Protein AF-A0A7S3CGE5-F1 (afdb_monomer_lite)

pLDDT: mean 89.2, std 16.38, range [41.41, 98.44]

InterPro domains:
  IPR011009 Protein kinase-like domain superfamily [SSF56112] (1-98)
  IPR050235 Casein kinase 1/Serine/threonine-protein kinase-like [PTHR11909] (1-114)

Structure (mmCIF, N/CA/C/O backbone):
data_AF-A0A7S3CGE5-F1
#
_entry.id   AF-A0A7S3CGE5-F1
#
loop_
_atom_site.group_PDB
_atom_site.id
_atom_site.type_symbol
_atom_site.label_atom_id
_atom_site.label_alt_id
_atom_site.label_comp_id
_atom_site.label_asym_id
_atom_site.label_entity_id
_atom_site.label_seq_id
_atom_site.pdbx_PDB_ins_code
_atom_site.Cartn_x
_atom_site.Cartn_y
_atom_site.Cartn_z
_atom_site.occupancy
_atom_site.B_iso_or_equiv
_atom_site.auth_seq_id
_atom_site.auth_comp_id
_atom_site.auth_asym_id
_atom_site.auth_atom_id
_atom_site.pdbx_PDB_model_num
ATOM 1 N N . ARG A 1 1 ? -6.254 -2.940 -13.586 1.00 94.06 1 ARG A N 1
ATOM 2 C CA . ARG A 1 1 ? -5.449 -3.774 -12.656 1.00 94.06 1 ARG A CA 1
ATOM 3 C C . ARG A 1 1 ? -4.248 -3.021 -12.087 1.00 94.06 1 ARG A C 1
ATOM 5 O O . ARG A 1 1 ? -4.001 -3.126 -10.893 1.00 94.06 1 ARG A O 1
ATOM 12 N N . ASP A 1 2 ? -3.539 -2.240 -12.908 1.00 95.75 2 ASP A N 1
ATOM 13 C CA . ASP A 1 2 ? -2.242 -1.662 -12.534 1.00 95.75 2 ASP A CA 1
ATOM 14 C C . ASP A 1 2 ? -2.366 -0.603 -11.425 1.00 95.75 2 ASP A C 1
ATOM 16 O O . ASP A 1 2 ? -1.495 -0.514 -10.559 1.00 95.75 2 ASP A O 1
ATOM 20 N N . ASP A 1 3 ? -3.487 0.128 -11.378 1.00 97.06 3 ASP A N 1
ATOM 21 C CA . ASP A 1 3 ? -3.799 1.050 -10.275 1.00 97.06 3 ASP A CA 1
ATOM 22 C C . ASP A 1 3 ? -3.991 0.321 -8.939 1.00 97.06 3 ASP A C 1
ATOM 24 O O . ASP A 1 3 ? -3.531 0.795 -7.902 1.00 97.06 3 ASP A O 1
ATOM 28 N N . LEU A 1 4 ? -4.628 -0.856 -8.952 1.00 98.06 4 LEU A N 1
ATOM 29 C CA . LEU A 1 4 ? -4.828 -1.670 -7.749 1.00 98.06 4 LEU A CA 1
ATOM 30 C C . LEU A 1 4 ? -3.505 -2.278 -7.280 1.00 98.06 4 LEU A C 1
ATOM 32 O O . LEU A 1 4 ? -3.182 -2.202 -6.099 1.00 98.06 4 LEU A O 1
ATOM 36 N N . GLU A 1 5 ? -2.685 -2.795 -8.197 1.00 97.62 5 GLU A N 1
ATOM 37 C CA . GLU A 1 5 ? -1.338 -3.261 -7.847 1.00 97.62 5 GLU A CA 1
ATOM 38 C C . GLU A 1 5 ? -0.492 -2.118 -7.255 1.00 97.62 5 GLU A C 1
ATOM 40 O O . GLU A 1 5 ? 0.170 -2.285 -6.228 1.00 97.62 5 GLU A O 1
ATOM 45 N N . SER A 1 6 ? -0.572 -0.926 -7.856 1.00 97.50 6 SER A N 1
ATOM 46 C CA . SER A 1 6 ? 0.115 0.272 -7.367 1.00 97.50 6 SER A CA 1
ATOM 47 C C . SER A 1 6 ? -0.374 0.701 -5.983 1.00 97.50 6 SER A C 1
ATOM 49 O O . SER A 1 6 ? 0.453 1.039 -5.134 1.00 97.50 6 SER A O 1
ATOM 51 N N . LEU A 1 7 ? -1.681 0.625 -5.717 1.00 98.31 7 LEU A N 1
ATOM 52 C CA . LEU A 1 7 ? -2.248 0.855 -4.387 1.00 98.31 7 LEU A CA 1
ATOM 53 C C . LEU A 1 7 ? -1.697 -0.147 -3.364 1.00 98.31 7 LEU A C 1
ATOM 55 O O . LEU A 1 7 ? -1.298 0.261 -2.275 1.00 98.31 7 LEU A O 1
ATOM 59 N N . GLY A 1 8 ? -1.584 -1.428 -3.725 1.00 97.94 8 GLY A N 1
ATOM 60 C CA . GLY A 1 8 ? -0.951 -2.444 -2.879 1.00 97.94 8 GLY A CA 1
ATOM 61 C C . GLY A 1 8 ? 0.483 -2.072 -2.481 1.00 97.94 8 GLY A C 1
ATOM 62 O O . GLY A 1 8 ? 0.849 -2.186 -1.309 1.00 97.94 8 GLY A O 1
ATOM 63 N N . TYR A 1 9 ? 1.277 -1.540 -3.418 1.00 97.88 9 TYR A N 1
ATOM 64 C CA . TYR A 1 9 ? 2.622 -1.037 -3.111 1.00 97.88 9 TYR A CA 1
ATOM 65 C C . TYR A 1 9 ? 2.616 0.186 -2.184 1.00 97.88 9 TYR A C 1
ATOM 67 O O . TYR A 1 9 ? 3.498 0.289 -1.333 1.00 97.88 9 TYR A O 1
ATOM 75 N N . VAL A 1 10 ? 1.646 1.098 -2.315 1.00 98.12 10 VAL A N 1
ATOM 76 C CA . VAL A 1 10 ? 1.505 2.267 -1.424 1.00 98.12 10 VAL A CA 1
ATOM 77 C C . VAL A 1 10 ? 1.144 1.839 -0.002 1.00 98.12 10 VAL A C 1
ATOM 79 O O . VAL A 1 10 ? 1.760 2.304 0.955 1.00 98.12 10 VAL A O 1
ATOM 82 N N . LEU A 1 11 ? 0.189 0.920 0.149 1.00 97.62 11 LEU A N 1
ATOM 83 C CA . LEU A 1 11 ? -0.204 0.411 1.463 1.00 97.62 11 LEU A CA 1
ATOM 84 C C . LEU A 1 11 ? 0.964 -0.309 2.150 1.00 97.62 11 LEU A C 1
ATOM 86 O O . LEU A 1 11 ? 1.242 -0.068 3.323 1.00 97.62 11 LEU A O 1
ATOM 90 N N . LEU A 1 12 ? 1.702 -1.134 1.403 1.00 96.94 12 LEU A N 1
ATOM 91 C CA . LEU A 1 12 ? 2.881 -1.805 1.942 1.00 96.94 12 LEU A CA 1
ATOM 92 C C . LEU A 1 12 ? 4.008 -0.820 2.278 1.00 96.94 12 LEU A C 1
ATOM 94 O O . LEU A 1 12 ? 4.719 -1.010 3.262 1.00 96.94 12 LEU A O 1
ATOM 98 N N . TYR A 1 13 ? 4.163 0.246 1.491 1.00 97.44 13 TYR A N 1
ATOM 99 C CA . TYR A 1 13 ? 5.087 1.329 1.809 1.00 97.44 13 TYR A CA 1
ATOM 100 C C . TYR A 1 13 ? 4.754 1.979 3.156 1.00 97.44 13 TYR A C 1
ATOM 102 O O . TYR A 1 13 ? 5.673 2.196 3.939 1.00 97.44 13 TYR A O 1
ATOM 110 N N . PHE A 1 14 ? 3.478 2.232 3.469 1.00 96.56 14 PHE A N 1
ATOM 111 C CA . PHE A 1 14 ? 3.101 2.769 4.782 1.00 96.56 14 PHE A CA 1
ATOM 112 C C . PHE A 1 14 ? 3.433 1.814 5.931 1.00 96.56 14 PHE A C 1
ATOM 114 O O . PHE A 1 14 ? 3.940 2.261 6.954 1.00 96.56 14 PHE A O 1
ATOM 121 N N . LEU A 1 15 ? 3.229 0.507 5.749 1.00 94.44 15 LEU A N 1
ATOM 122 C CA . LEU A 1 15 ? 3.554 -0.488 6.778 1.00 94.44 15 LEU A CA 1
ATOM 123 C C . LEU A 1 15 ? 5.060 -0.692 6.975 1.00 94.44 15 LEU A C 1
ATOM 125 O O . LEU A 1 15 ? 5.521 -0.916 8.091 1.00 94.44 15 LEU A O 1
ATOM 129 N N . ARG A 1 16 ? 5.836 -0.646 5.888 1.00 95.00 16 ARG A N 1
ATOM 130 C CA . ARG A 1 16 ? 7.273 -0.955 5.896 1.00 95.00 16 ARG A CA 1
ATOM 131 C C . ARG A 1 16 ? 8.163 0.283 6.046 1.00 95.00 16 ARG A C 1
ATOM 133 O O . ARG A 1 16 ? 9.351 0.157 6.332 1.00 95.00 16 ARG A O 1
ATOM 140 N N . GLY A 1 17 ? 7.634 1.467 5.753 1.00 95.94 17 GLY A N 1
ATOM 141 C CA . GLY A 1 17 ? 8.368 2.732 5.638 1.00 95.94 17 GLY A CA 1
ATO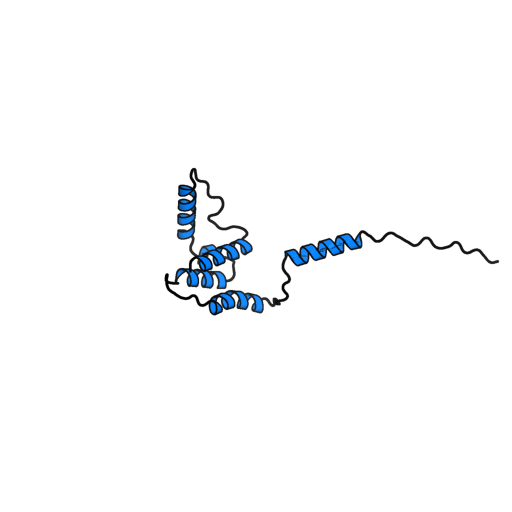M 142 C C . GLY A 1 17 ? 9.208 2.874 4.361 1.00 95.94 17 GLY A C 1
ATOM 143 O O . GLY A 1 17 ? 9.565 3.985 3.977 1.00 95.94 17 GLY A O 1
ATOM 144 N N . SER A 1 18 ? 9.540 1.773 3.677 1.00 96.00 18 SER A N 1
ATOM 145 C CA . SER A 1 18 ? 10.242 1.789 2.389 1.00 96.00 18 SER A CA 1
ATOM 146 C C . SER A 1 18 ? 10.018 0.508 1.580 1.00 96.00 18 SER A C 1
ATOM 148 O O . SER A 1 18 ? 9.736 -0.555 2.125 1.00 96.00 18 SER A O 1
ATOM 150 N N . LEU A 1 19 ? 10.191 0.590 0.263 1.00 97.00 19 LEU A N 1
ATOM 151 C CA . LEU A 1 19 ? 10.125 -0.512 -0.689 1.00 97.00 19 LEU A CA 1
ATOM 152 C C . LEU A 1 19 ? 11.535 -0.871 -1.189 1.00 97.00 19 LEU A C 1
ATOM 154 O O . LEU A 1 19 ? 12.365 0.024 -1.374 1.00 97.00 19 LEU A O 1
ATOM 158 N N . PRO A 1 20 ? 11.812 -2.152 -1.504 1.00 96.25 20 PRO A N 1
ATOM 159 C CA . PRO A 1 20 ? 13.153 -2.619 -1.889 1.00 96.25 20 PRO A CA 1
ATOM 160 C C . PRO A 1 20 ? 13.754 -1.963 -3.141 1.00 96.25 20 PRO A C 1
ATOM 162 O O . PRO A 1 20 ? 14.957 -2.059 -3.376 1.00 96.25 20 PRO A O 1
ATOM 165 N N . TRP A 1 21 ? 12.922 -1.332 -3.971 1.00 96.56 21 TRP A N 1
ATOM 166 C CA . TRP A 1 21 ? 13.321 -0.625 -5.191 1.00 96.56 21 TRP A CA 1
ATOM 167 C C . TRP A 1 21 ? 13.456 0.898 -5.014 1.00 96.56 21 TRP A C 1
ATOM 169 O O . TRP A 1 21 ? 13.659 1.613 -5.997 1.00 96.56 21 TRP A O 1
ATOM 179 N N . GLN A 1 22 ? 13.351 1.429 -3.792 1.00 94.69 22 GLN A N 1
ATOM 180 C CA . GLN A 1 22 ? 13.631 2.842 -3.515 1.00 94.69 22 GLN A CA 1
ATOM 181 C C . GLN A 1 22 ? 15.140 3.115 -3.412 1.00 94.69 22 GLN A C 1
ATOM 183 O O . GLN A 1 22 ? 15.942 2.226 -3.144 1.00 94.69 22 GLN A O 1
ATOM 188 N N . GLY A 1 23 ? 15.545 4.365 -3.663 1.00 93.44 23 GLY A N 1
ATOM 189 C CA . GLY A 1 23 ? 16.935 4.809 -3.484 1.00 93.44 23 GLY A CA 1
ATOM 190 C C . GLY A 1 23 ? 17.955 4.280 -4.504 1.00 93.44 23 GLY A C 1
ATOM 191 O O . GLY A 1 23 ? 19.144 4.565 -4.375 1.00 93.44 23 GLY A O 1
ATOM 192 N N . LEU A 1 24 ? 17.526 3.545 -5.536 1.00 94.31 24 LEU A N 1
ATOM 193 C CA . LEU A 1 24 ? 18.427 3.021 -6.567 1.00 94.31 24 LEU A CA 1
ATOM 194 C C . LEU A 1 24 ? 19.077 4.161 -7.369 1.00 94.31 24 LEU A C 1
ATOM 196 O O . LEU A 1 24 ? 18.392 5.006 -7.956 1.00 94.31 24 LEU A O 1
ATOM 200 N N . LYS A 1 25 ? 20.415 4.167 -7.409 1.00 94.56 25 LYS A N 1
ATOM 201 C CA . LYS A 1 25 ? 21.219 5.148 -8.153 1.00 94.56 25 LYS A CA 1
ATOM 202 C C . LYS A 1 25 ? 21.332 4.756 -9.630 1.00 94.56 25 LYS A C 1
ATOM 204 O O . LYS A 1 25 ? 21.631 3.603 -9.958 1.00 94.56 25 LYS A O 1
ATOM 209 N N . ALA A 1 26 ? 21.139 5.720 -10.524 1.00 95.25 26 ALA A N 1
ATOM 210 C CA . ALA A 1 26 ? 21.319 5.573 -11.968 1.00 95.25 26 ALA A CA 1
ATOM 211 C C . ALA A 1 26 ? 21.699 6.924 -12.590 1.00 95.25 26 ALA A C 1
ATOM 213 O O . ALA A 1 26 ? 21.335 7.963 -12.040 1.00 95.25 26 ALA A O 1
ATOM 214 N N . ALA A 1 27 ? 22.411 6.905 -13.720 1.00 95.31 27 ALA A N 1
ATOM 215 C CA . ALA A 1 27 ? 22.856 8.127 -14.392 1.00 95.31 27 ALA A CA 1
ATOM 216 C C . ALA A 1 27 ? 21.716 8.813 -15.160 1.00 95.31 27 ALA A C 1
ATOM 218 O O . ALA A 1 27 ? 21.683 10.035 -15.264 1.00 95.31 27 ALA A O 1
ATOM 219 N N . THR A 1 28 ? 20.757 8.036 -15.674 1.00 97.12 28 THR A N 1
ATOM 220 C CA . THR A 1 28 ? 19.608 8.560 -16.422 1.00 97.12 28 THR A CA 1
ATOM 221 C C . THR A 1 28 ? 18.279 8.086 -15.842 1.00 97.12 28 THR A C 1
ATOM 223 O O . THR A 1 28 ? 18.189 7.060 -15.163 1.00 97.12 28 THR A O 1
ATOM 226 N N . LYS A 1 29 ? 17.207 8.823 -16.158 1.00 95.56 29 LYS A N 1
ATOM 227 C CA . LYS A 1 29 ? 15.831 8.469 -15.781 1.00 95.56 29 LYS A CA 1
ATOM 228 C C . LYS A 1 29 ? 15.435 7.088 -16.325 1.00 95.56 29 LYS A C 1
ATOM 230 O O . LYS A 1 29 ? 14.876 6.294 -15.576 1.00 95.56 29 LYS A O 1
ATOM 235 N N . LYS A 1 30 ? 15.784 6.780 -17.581 1.00 96.38 30 LYS A N 1
ATOM 236 C CA . LYS A 1 30 ? 15.525 5.475 -18.216 1.00 96.38 30 LYS A CA 1
ATOM 237 C C . LYS A 1 30 ? 16.175 4.329 -17.433 1.00 96.38 30 LYS A C 1
ATOM 239 O O . LYS A 1 30 ? 15.470 3.433 -16.982 1.00 96.38 30 LYS A O 1
ATOM 244 N N . GLN A 1 31 ? 17.475 4.439 -17.157 1.00 96.56 31 GLN A N 1
ATOM 245 C CA . GLN A 1 31 ? 18.208 3.443 -16.366 1.00 96.56 31 GLN A CA 1
ATOM 246 C C . GLN A 1 31 ? 17.643 3.289 -14.948 1.00 96.56 31 GLN A C 1
ATOM 248 O O . GLN A 1 31 ? 17.638 2.195 -14.392 1.00 96.56 31 GLN A O 1
ATOM 253 N N . LYS A 1 32 ? 17.156 4.379 -14.336 1.00 96.50 32 LYS A N 1
ATOM 254 C CA . LYS A 1 32 ? 16.507 4.313 -13.020 1.00 96.50 32 LYS A CA 1
ATOM 255 C C . LYS A 1 32 ? 15.248 3.446 -13.065 1.00 96.50 32 LYS A C 1
ATOM 257 O O . LYS A 1 32 ? 15.067 2.616 -12.180 1.00 96.50 32 LYS A O 1
ATOM 262 N N . TYR A 1 33 ? 14.396 3.623 -14.077 1.00 95.81 33 TYR A N 1
ATOM 263 C CA . TYR A 1 33 ? 13.183 2.814 -14.228 1.00 95.81 33 TYR A CA 1
ATOM 264 C C . TYR A 1 33 ? 13.480 1.359 -14.574 1.00 95.81 33 TYR A C 1
ATOM 266 O O . TYR A 1 33 ? 12.821 0.486 -14.018 1.00 95.81 33 TYR A O 1
ATOM 274 N N . GLU A 1 34 ? 14.485 1.093 -15.411 1.00 96.94 34 GLU A N 1
ATOM 275 C CA . GLU A 1 34 ? 14.945 -0.272 -15.708 1.00 96.94 34 GLU A CA 1
ATOM 276 C C . GLU A 1 34 ? 15.374 -0.989 -14.420 1.00 96.94 34 GLU A C 1
ATOM 278 O O . GLU A 1 34 ? 14.807 -2.025 -14.085 1.00 96.94 34 GLU A O 1
ATOM 283 N N . LYS A 1 35 ? 16.235 -0.365 -13.601 1.00 97.25 35 LYS A N 1
ATOM 284 C CA . LYS A 1 35 ? 16.653 -0.928 -12.303 1.00 97.25 35 LYS A CA 1
ATOM 285 C C . LYS A 1 35 ? 15.492 -1.155 -11.331 1.00 97.25 35 LYS A C 1
ATOM 287 O O . LYS A 1 35 ? 15.484 -2.139 -10.593 1.00 97.25 35 LYS A O 1
ATOM 292 N N . ILE A 1 36 ? 14.526 -0.233 -11.285 1.00 96.69 36 ILE A N 1
ATOM 293 C CA . ILE A 1 36 ? 13.322 -0.391 -10.452 1.00 96.69 36 ILE A CA 1
ATOM 294 C C . ILE A 1 36 ? 12.495 -1.580 -10.948 1.00 96.69 36 ILE A C 1
ATOM 296 O O . ILE A 1 36 ? 12.052 -2.384 -10.130 1.00 96.69 36 ILE A O 1
ATOM 300 N N . SER A 1 37 ? 12.301 -1.695 -12.263 1.00 95.69 37 SER A N 1
ATOM 301 C CA . SER A 1 37 ? 11.561 -2.790 -12.891 1.00 95.69 37 SER A CA 1
ATOM 302 C C . SER A 1 37 ? 12.219 -4.139 -12.601 1.00 95.69 37 SER A C 1
ATOM 304 O O . SER A 1 37 ? 11.572 -5.040 -12.070 1.00 95.69 37 SER A O 1
ATOM 306 N N . GLU A 1 38 ? 13.529 -4.247 -12.828 1.00 96.75 38 GLU A N 1
ATOM 307 C CA . GLU A 1 38 ? 14.325 -5.436 -12.511 1.00 96.75 38 GLU A CA 1
ATOM 308 C C . GLU A 1 38 ? 14.191 -5.823 -11.037 1.00 96.75 38 GLU A C 1
ATOM 310 O O . GLU A 1 38 ? 13.909 -6.977 -10.720 1.00 96.75 38 GLU A O 1
ATOM 315 N N . ARG A 1 39 ? 14.319 -4.855 -10.118 1.00 96.75 39 ARG A N 1
ATOM 316 C CA . ARG A 1 39 ? 14.181 -5.121 -8.682 1.00 96.75 39 ARG A CA 1
ATOM 317 C C . ARG A 1 39 ? 12.769 -5.574 -8.307 1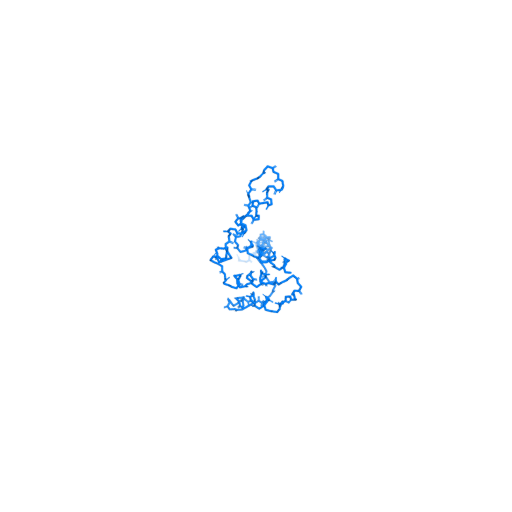.00 96.75 39 ARG A C 1
ATOM 319 O O . ARG A 1 39 ? 12.641 -6.452 -7.457 1.00 96.75 39 ARG A O 1
ATOM 326 N N . LYS A 1 40 ? 11.726 -4.999 -8.913 1.00 95.81 40 LYS A N 1
ATOM 327 C CA . LYS A 1 40 ? 10.331 -5.423 -8.708 1.00 95.81 40 LYS A CA 1
ATOM 328 C C . LYS A 1 40 ? 10.099 -6.857 -9.185 1.00 95.81 40 LYS A C 1
ATOM 330 O O . LYS A 1 40 ? 9.474 -7.624 -8.462 1.00 95.81 40 LYS A O 1
ATOM 335 N N . MET A 1 41 ? 10.624 -7.221 -10.357 1.00 94.38 41 MET A N 1
ATOM 336 C CA . MET A 1 41 ? 10.514 -8.580 -10.904 1.00 94.38 41 MET A CA 1
ATOM 337 C C . MET A 1 41 ? 11.308 -9.598 -10.079 1.00 94.38 41 MET A C 1
ATOM 339 O O . MET A 1 41 ? 10.822 -10.693 -9.819 1.00 94.38 41 MET A O 1
ATOM 343 N N . ALA A 1 42 ? 12.502 -9.222 -9.617 1.00 96.56 42 ALA A N 1
ATOM 344 C CA . ALA A 1 42 ? 13.375 -10.081 -8.820 1.00 96.56 42 ALA A CA 1
ATOM 345 C C . ALA A 1 42 ? 12.925 -10.249 -7.357 1.00 96.56 42 ALA A C 1
ATOM 347 O O . ALA A 1 42 ? 13.537 -11.022 -6.624 1.00 96.56 42 ALA A O 1
ATOM 348 N N . THR A 1 43 ? 11.898 -9.517 -6.908 1.00 96.62 43 THR A N 1
ATOM 349 C CA . THR A 1 43 ? 11.378 -9.604 -5.537 1.00 96.62 43 THR A CA 1
ATOM 350 C C . THR A 1 43 ? 10.025 -10.326 -5.548 1.00 96.62 43 THR A C 1
ATOM 352 O O . THR A 1 43 ? 9.018 -9.701 -5.898 1.00 96.62 43 THR A O 1
ATOM 355 N N . PRO A 1 44 ? 9.960 -11.616 -5.158 1.00 97.06 44 PRO A N 1
ATOM 356 C CA . PRO A 1 44 ? 8.691 -12.332 -5.027 1.00 97.06 44 PRO A CA 1
ATOM 357 C C . PRO A 1 44 ? 7.752 -11.640 -4.033 1.00 97.06 44 PRO A C 1
ATOM 359 O O . PRO A 1 44 ? 8.214 -11.025 -3.068 1.00 97.06 44 PRO A O 1
ATOM 362 N N . ILE A 1 45 ? 6.437 -11.755 -4.242 1.00 97.25 45 ILE A N 1
ATOM 363 C CA . ILE A 1 45 ? 5.430 -11.113 -3.378 1.00 97.25 45 ILE A CA 1
ATOM 364 C C . ILE A 1 45 ? 5.547 -11.625 -1.937 1.00 97.25 45 ILE A C 1
ATOM 366 O O . ILE A 1 45 ? 5.461 -10.848 -0.992 1.00 97.25 45 ILE A O 1
ATOM 370 N N . GLU A 1 46 ? 5.823 -12.912 -1.763 1.00 96.81 46 GLU A N 1
ATOM 371 C CA . GLU A 1 46 ? 5.999 -13.573 -0.469 1.00 96.81 46 GLU A CA 1
ATOM 372 C C . GLU A 1 46 ? 7.188 -12.994 0.301 1.00 96.81 46 GLU A C 1
ATOM 374 O O . GLU A 1 46 ? 7.134 -12.830 1.516 1.00 96.81 46 GLU A O 1
ATOM 379 N N . VAL A 1 47 ? 8.261 -12.649 -0.416 1.00 97.00 47 VAL A N 1
ATOM 380 C CA . VAL A 1 47 ? 9.447 -12.009 0.165 1.00 97.00 47 VAL A CA 1
ATOM 381 C C . VAL A 1 47 ? 9.160 -10.542 0.472 1.00 97.00 47 VAL A C 1
ATOM 383 O O . VAL A 1 47 ? 9.550 -10.041 1.524 1.00 97.00 47 VAL A O 1
ATOM 386 N N . LEU A 1 48 ? 8.464 -9.855 -0.436 1.00 96.62 48 LEU A N 1
ATOM 387 C CA . LEU A 1 48 ? 8.094 -8.451 -0.295 1.00 96.62 48 LEU A CA 1
ATOM 388 C C . LEU A 1 48 ? 7.197 -8.215 0.932 1.00 96.62 48 LEU A C 1
ATOM 390 O O . LEU A 1 48 ? 7.398 -7.246 1.663 1.00 96.62 48 LEU A O 1
ATOM 394 N N . CYS A 1 49 ? 6.240 -9.110 1.161 1.00 96.94 49 CYS A N 1
ATOM 395 C CA . CYS A 1 49 ? 5.274 -9.044 2.256 1.00 96.94 49 CYS A CA 1
ATOM 396 C C . CYS A 1 49 ? 5.697 -9.848 3.493 1.00 96.94 49 CYS A C 1
ATOM 398 O O . CYS A 1 49 ? 4.888 -10.030 4.402 1.00 96.94 49 CYS A O 1
ATOM 400 N N . LYS A 1 50 ? 6.944 -10.329 3.549 1.00 94.81 50 LYS A N 1
ATOM 401 C CA . LYS A 1 50 ? 7.461 -11.045 4.716 1.00 94.81 50 LYS A CA 1
ATOM 402 C C . LYS A 1 50 ? 7.318 -10.169 5.971 1.00 94.81 50 LYS A C 1
ATOM 404 O O . LYS A 1 50 ? 7.670 -8.992 5.928 1.00 94.81 50 LYS A O 1
ATOM 409 N N . GLU A 1 51 ? 6.826 -10.759 7.062 1.00 94.88 51 GLU A N 1
ATOM 410 C CA . GLU A 1 51 ? 6.495 -10.108 8.349 1.00 94.88 51 GLU A CA 1
ATOM 411 C C . GLU A 1 51 ? 5.225 -9.227 8.368 1.00 94.88 51 GLU A C 1
ATOM 413 O O . GLU A 1 51 ? 4.900 -8.654 9.405 1.00 94.88 51 GLU A O 1
ATOM 418 N N . PHE A 1 52 ? 4.472 -9.133 7.266 1.00 95.25 52 PHE A N 1
ATOM 419 C CA . PHE A 1 52 ? 3.199 -8.399 7.209 1.00 95.25 52 PHE A CA 1
ATOM 420 C C . PHE A 1 52 ? 2.000 -9.356 7.086 1.00 95.25 52 PHE A C 1
ATOM 422 O O . PHE A 1 52 ? 2.184 -10.528 6.741 1.00 95.25 52 PHE A O 1
ATOM 429 N N . PRO A 1 53 ? 0.758 -8.897 7.352 1.00 95.88 53 PRO A N 1
ATOM 430 C CA . PRO A 1 53 ? -0.428 -9.741 7.225 1.00 95.88 53 PRO A CA 1
ATOM 431 C C . PRO A 1 53 ? -0.523 -10.411 5.847 1.00 95.88 53 PRO A C 1
ATOM 433 O O . PRO A 1 53 ? -0.335 -9.772 4.807 1.00 95.88 53 PRO A O 1
ATOM 436 N N . LYS A 1 54 ? -0.841 -11.710 5.831 1.00 96.69 54 LYS A N 1
ATOM 437 C CA . LYS A 1 54 ? -0.913 -12.542 4.612 1.00 96.69 54 LYS A CA 1
ATOM 438 C C . LYS A 1 54 ? -1.935 -12.036 3.586 1.00 96.69 54 LYS A C 1
ATOM 440 O O . LYS A 1 54 ? -1.882 -12.389 2.407 1.00 96.69 54 LYS A O 1
ATOM 445 N N . GLU A 1 55 ? -2.871 -11.205 4.022 1.00 97.62 55 GLU A N 1
ATOM 446 C CA . GLU A 1 55 ? -3.861 -10.551 3.181 1.00 97.62 55 GLU A CA 1
ATOM 447 C C . GLU A 1 55 ? -3.198 -9.629 2.143 1.00 97.62 55 GLU A C 1
ATOM 449 O O . GLU A 1 55 ? -3.700 -9.539 1.025 1.00 97.62 55 GLU A O 1
ATOM 454 N N . PHE A 1 56 ? -2.018 -9.057 2.429 1.00 97.50 56 PHE A N 1
ATOM 455 C CA . PHE A 1 56 ? -1.231 -8.300 1.444 1.00 97.50 56 PHE A CA 1
ATOM 456 C C . PHE A 1 56 ? -0.673 -9.176 0.319 1.00 97.50 56 PHE A C 1
ATOM 458 O O . PHE A 1 56 ? -0.689 -8.765 -0.842 1.00 97.50 56 PHE A O 1
ATOM 465 N N . VAL A 1 57 ? -0.232 -10.398 0.641 1.00 98.06 57 VAL A N 1
ATOM 466 C CA . VAL A 1 57 ? 0.191 -11.387 -0.365 1.00 98.06 57 VAL A CA 1
ATOM 467 C C . VAL A 1 57 ? -0.987 -11.726 -1.275 1.00 98.06 57 VAL A C 1
ATOM 469 O O . VAL A 1 57 ? -0.870 -11.666 -2.497 1.00 98.06 57 VAL A O 1
ATOM 472 N N . SER A 1 58 ? -2.145 -12.006 -0.672 1.00 98.31 58 SER A N 1
ATOM 473 C CA . SER A 1 58 ? -3.376 -12.337 -1.401 1.00 98.31 58 SER A CA 1
ATOM 474 C C . SER A 1 58 ? -3.841 -11.181 -2.295 1.00 98.31 58 SER A C 1
ATOM 476 O O . SER A 1 58 ? -4.177 -11.396 -3.457 1.00 98.31 58 SER A O 1
ATOM 478 N N . TYR A 1 59 ? -3.793 -9.947 -1.784 1.00 98.44 59 TYR A N 1
ATOM 479 C CA . TYR A 1 59 ? -4.144 -8.732 -2.521 1.00 98.44 59 TYR A CA 1
ATOM 480 C C . TYR A 1 59 ? -3.256 -8.540 -3.759 1.00 98.44 59 TYR A C 1
ATOM 482 O O . TYR A 1 59 ? -3.762 -8.321 -4.861 1.00 98.44 59 TYR A O 1
ATOM 490 N N . LEU A 1 60 ? -1.929 -8.626 -3.596 1.00 98.06 60 LEU A N 1
ATOM 491 C CA . LEU A 1 60 ? -0.983 -8.403 -4.693 1.00 98.06 60 LEU A CA 1
ATOM 492 C C . LEU A 1 60 ? -1.047 -9.517 -5.742 1.00 98.06 60 LEU A C 1
ATOM 494 O O . LEU A 1 60 ? -1.009 -9.219 -6.936 1.00 98.06 60 LEU A O 1
ATOM 498 N N . HIS A 1 61 ? -1.203 -10.776 -5.319 1.00 98.12 61 HIS A N 1
ATOM 499 C CA . HIS A 1 61 ? -1.420 -11.890 -6.248 1.00 98.12 61 HIS A CA 1
ATOM 500 C C . HIS A 1 61 ? -2.704 -11.717 -7.044 1.00 98.12 61 HIS A C 1
ATOM 502 O O . HIS A 1 61 ? -2.670 -11.816 -8.268 1.00 98.12 61 HIS A O 1
ATOM 508 N N . TYR A 1 62 ? -3.809 -11.366 -6.378 1.00 98.25 62 TYR A N 1
ATOM 509 C CA . TYR A 1 62 ? -5.068 -11.073 -7.059 1.00 98.25 62 TYR A CA 1
ATOM 510 C C . TYR A 1 62 ? -4.875 -10.005 -8.141 1.00 98.25 62 TYR A C 1
ATOM 512 O O . TYR A 1 62 ? -5.252 -10.215 -9.291 1.00 98.25 62 TYR A O 1
ATOM 520 N N . CYS A 1 63 ? -4.226 -8.886 -7.800 1.00 97.75 63 CYS A N 1
ATOM 521 C CA . CYS A 1 63 ? -3.998 -7.797 -8.748 1.00 97.75 63 CYS A CA 1
ATOM 522 C C . CYS A 1 63 ? -3.144 -8.223 -9.954 1.00 97.75 63 CYS A C 1
ATOM 524 O O . CYS A 1 63 ? -3.471 -7.837 -11.077 1.00 97.75 63 CYS A O 1
ATOM 526 N N . ARG A 1 64 ? -2.093 -9.033 -9.744 1.00 96.00 64 ARG A N 1
ATOM 527 C CA . ARG A 1 64 ? -1.220 -9.534 -10.823 1.00 96.00 64 ARG A CA 1
ATOM 528 C C . ARG A 1 64 ? -1.880 -10.591 -11.709 1.00 96.00 64 ARG A C 1
ATOM 530 O O . ARG A 1 64 ? -1.519 -10.700 -12.877 1.00 96.00 64 ARG A O 1
ATOM 537 N N . CYS A 1 65 ? -2.827 -11.361 -11.175 1.00 96.62 65 CYS A N 1
ATOM 538 C CA . CYS A 1 65 ? -3.556 -12.379 -11.934 1.00 96.62 65 CYS A CA 1
ATOM 539 C C . CYS A 1 65 ? -4.675 -11.804 -12.815 1.00 96.62 65 CYS A C 1
ATOM 541 O O . CYS A 1 65 ? -5.144 -12.503 -13.712 1.00 96.62 65 CYS A O 1
ATOM 543 N N . LEU A 1 66 ? -5.098 -10.554 -12.594 1.00 97.06 66 LEU A N 1
ATOM 544 C CA . LEU A 1 66 ? -6.105 -9.905 -13.433 1.00 97.06 66 LEU A CA 1
ATOM 545 C C . LEU A 1 66 ? -5.600 -9.719 -14.871 1.00 97.06 66 LEU A C 1
ATOM 547 O O . LEU A 1 66 ? -4.523 -9.158 -15.128 1.00 97.06 66 LEU A O 1
ATOM 551 N N . ARG A 1 67 ? -6.430 -10.113 -15.836 1.00 96.50 67 ARG A N 1
ATOM 552 C CA . ARG A 1 67 ? -6.227 -9.779 -17.248 1.00 96.50 67 ARG A CA 1
ATOM 553 C C . ARG A 1 67 ? -6.479 -8.289 -17.475 1.00 96.50 67 ARG A C 1
ATOM 555 O O . ARG A 1 67 ? -6.876 -7.548 -16.577 1.00 96.50 67 ARG A O 1
ATOM 562 N N . PHE A 1 68 ? -6.164 -7.829 -18.678 1.00 93.94 68 PHE A N 1
ATOM 563 C CA . PHE A 1 68 ? -6.248 -6.410 -19.014 1.00 93.94 68 PHE A CA 1
ATOM 564 C C . PHE A 1 68 ? -7.694 -5.886 -18.983 1.00 93.94 68 PHE A C 1
ATOM 566 O O . PHE A 1 68 ? -7.940 -4.782 -18.507 1.00 93.94 68 PHE A O 1
ATOM 573 N N . ASP A 1 69 ? -8.632 -6.702 -19.454 1.00 95.06 69 ASP A N 1
ATOM 574 C CA . ASP A 1 69 ? -10.062 -6.428 -19.591 1.00 95.06 69 ASP A CA 1
ATOM 575 C C . ASP A 1 69 ? -10.905 -6.944 -18.413 1.00 95.06 69 ASP A C 1
ATOM 577 O O . ASP A 1 69 ? -12.115 -6.714 -18.368 1.00 95.06 69 ASP A O 1
ATOM 581 N N . ASP A 1 70 ? -10.284 -7.613 -17.437 1.00 96.56 70 ASP A N 1
ATOM 582 C CA . ASP A 1 70 ? -10.998 -8.123 -16.271 1.00 96.56 70 ASP A CA 1
ATOM 583 C C . ASP A 1 70 ? -11.513 -6.977 -15.397 1.00 96.56 70 ASP A C 1
ATOM 585 O O . ASP A 1 70 ? -10.786 -6.050 -15.022 1.00 96.56 70 ASP A O 1
ATOM 589 N N . LYS A 1 71 ? -12.777 -7.093 -14.987 1.00 96.94 71 LYS A N 1
ATOM 590 C CA . LYS A 1 71 ? -13.358 -6.245 -13.950 1.00 96.94 71 LYS A CA 1
ATOM 591 C C . LYS A 1 71 ? -12.886 -6.737 -12.574 1.00 96.94 71 LYS A C 1
ATOM 593 O O . LYS A 1 71 ? -13.235 -7.857 -12.202 1.00 96.94 71 LYS A O 1
ATOM 598 N N . PRO A 1 72 ? -12.156 -5.925 -11.787 1.00 97.50 72 PRO A N 1
ATOM 599 C CA . PRO A 1 72 ? -11.721 -6.334 -10.457 1.00 97.50 72 PRO A CA 1
ATOM 600 C C . PRO A 1 72 ? -12.902 -6.527 -9.495 1.00 97.50 72 PRO A C 1
ATOM 602 O O . PRO A 1 72 ? -13.863 -5.754 -9.497 1.00 97.50 72 PRO A O 1
ATOM 605 N N . ASP A 1 73 ? -12.793 -7.511 -8.609 1.00 97.94 73 ASP A N 1
ATOM 606 C CA . ASP A 1 73 ? -13.679 -7.701 -7.467 1.00 97.94 73 ASP A CA 1
ATOM 607 C C . ASP A 1 73 ? -13.227 -6.797 -6.313 1.00 97.94 73 ASP A C 1
ATOM 609 O O . ASP A 1 73 ? -12.450 -7.162 -5.426 1.00 97.94 73 ASP A O 1
ATOM 613 N N . TYR A 1 74 ? -13.728 -5.565 -6.336 1.00 98.00 74 TYR A N 1
ATOM 614 C CA . TYR A 1 74 ? -13.452 -4.578 -5.295 1.00 98.00 74 TYR A CA 1
ATOM 615 C C . TYR A 1 74 ? -14.001 -4.985 -3.920 1.00 98.00 74 TYR A C 1
ATOM 617 O O . TYR A 1 74 ? -13.502 -4.503 -2.904 1.00 98.00 74 TYR A O 1
ATOM 625 N N . ASN A 1 75 ? -15.028 -5.840 -3.851 1.00 98.25 75 ASN A N 1
ATOM 626 C CA . ASN A 1 75 ? -15.562 -6.307 -2.571 1.00 98.25 75 ASN A CA 1
ATOM 627 C C . ASN A 1 75 ? -14.590 -7.282 -1.919 1.00 98.25 75 ASN A C 1
ATOM 629 O O . ASN A 1 75 ? -14.257 -7.108 -0.747 1.00 98.25 75 ASN A O 1
ATOM 633 N N . TYR A 1 76 ? -14.075 -8.236 -2.695 1.00 98.19 76 TYR A N 1
ATOM 634 C CA . TYR A 1 76 ? -13.032 -9.150 -2.247 1.00 98.19 76 TYR A CA 1
ATOM 635 C C . TYR A 1 76 ? -11.799 -8.394 -1.731 1.00 98.19 76 TYR A C 1
ATOM 637 O O . TYR A 1 76 ? -11.371 -8.611 -0.597 1.00 98.19 76 TYR A O 1
ATOM 645 N N . LEU A 1 77 ? -11.284 -7.439 -2.514 1.00 98.12 77 LEU A N 1
ATOM 646 C CA . LEU A 1 77 ? -10.112 -6.644 -2.129 1.00 98.12 77 LEU A CA 1
ATOM 647 C C . LEU A 1 77 ? -10.338 -5.819 -0.854 1.00 98.12 77 LEU A C 1
AT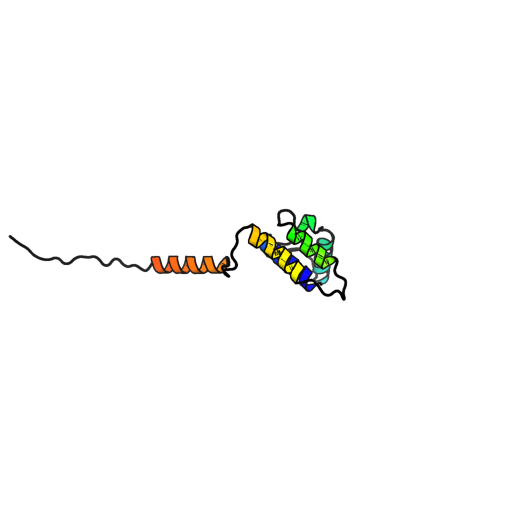OM 649 O O . LEU A 1 77 ? -9.442 -5.723 -0.017 1.00 98.12 77 LEU A O 1
ATOM 653 N N . ARG A 1 78 ? -11.535 -5.242 -0.676 1.00 97.69 78 ARG A N 1
ATOM 654 C CA . ARG A 1 78 ? -11.890 -4.528 0.561 1.00 97.69 78 ARG A CA 1
ATOM 655 C C . ARG A 1 78 ? -11.981 -5.469 1.755 1.00 97.69 78 ARG A C 1
ATOM 657 O O . ARG A 1 78 ? -11.480 -5.128 2.822 1.00 97.69 78 ARG A O 1
ATOM 664 N N . ASN A 1 79 ? -12.571 -6.648 1.578 1.00 97.81 79 ASN A N 1
ATOM 665 C CA . ASN A 1 79 ? -12.701 -7.631 2.650 1.00 97.81 79 ASN A CA 1
ATOM 666 C C . ASN A 1 79 ? -11.337 -8.177 3.088 1.00 97.81 79 ASN A C 1
ATOM 668 O O . ASN A 1 79 ? -11.114 -8.309 4.287 1.00 97.81 79 ASN A O 1
ATOM 672 N N . LEU A 1 80 ? -10.390 -8.374 2.162 1.00 97.81 80 LEU A N 1
ATOM 673 C CA . LEU A 1 80 ? -9.010 -8.732 2.514 1.00 97.81 80 LEU A CA 1
ATOM 674 C C . LEU A 1 80 ? -8.380 -7.749 3.510 1.00 97.81 80 LEU A C 1
ATOM 676 O O . LEU A 1 80 ? -7.661 -8.171 4.403 1.00 97.81 80 LEU A O 1
ATOM 680 N N . LEU A 1 81 ? -8.649 -6.448 3.384 1.00 96.12 81 LEU A N 1
ATOM 681 C CA . LEU A 1 81 ? -8.103 -5.442 4.302 1.00 96.12 81 LEU A CA 1
ATOM 682 C C . LEU A 1 81 ? -8.968 -5.255 5.558 1.00 96.12 81 LEU A C 1
ATOM 684 O O . LEU A 1 81 ? -8.450 -4.939 6.628 1.00 96.12 81 LEU A O 1
ATOM 688 N N . ARG A 1 82 ? -10.284 -5.469 5.446 1.00 96.50 82 ARG A N 1
ATOM 689 C CA . ARG A 1 82 ? -11.246 -5.294 6.542 1.00 96.50 82 ARG A CA 1
ATOM 690 C C . ARG A 1 82 ? -11.214 -6.436 7.559 1.00 96.50 82 ARG A C 1
ATOM 692 O O . ARG A 1 82 ? -11.349 -6.182 8.751 1.00 96.50 82 ARG A O 1
ATOM 699 N N . GLU A 1 83 ? -11.033 -7.676 7.119 1.00 95.88 83 GLU A N 1
ATOM 700 C CA . GLU A 1 83 ? -11.030 -8.841 8.014 1.00 95.88 83 GLU A CA 1
ATOM 701 C C . GLU A 1 83 ? -9.911 -8.770 9.075 1.00 95.88 83 GLU A C 1
ATOM 703 O O . GLU A 1 83 ? -10.206 -8.933 10.261 1.00 95.88 83 GLU A O 1
ATOM 708 N N . PRO A 1 84 ? -8.641 -8.460 8.733 1.00 95.19 84 PRO A N 1
ATOM 709 C CA . PRO A 1 84 ? -7.596 -8.237 9.736 1.00 95.19 84 PRO A CA 1
ATOM 710 C C . PRO A 1 84 ? -7.908 -7.082 10.685 1.00 95.19 84 PRO A C 1
ATOM 712 O O . PRO A 1 84 ? -7.625 -7.190 11.874 1.00 95.19 84 PRO A O 1
ATOM 715 N N . PHE A 1 85 ? -8.513 -6.007 10.172 1.00 95.69 85 PHE A N 1
ATOM 716 C CA . PHE A 1 85 ? -8.894 -4.839 10.963 1.00 95.69 85 PHE A CA 1
ATOM 717 C C . PHE A 1 85 ? -9.899 -5.209 12.064 1.00 95.69 85 PHE A C 1
ATOM 719 O O . PHE A 1 85 ? -9.668 -4.919 13.235 1.00 95.69 85 PHE A O 1
ATOM 726 N N . ILE A 1 86 ? -10.961 -5.939 11.707 1.00 96.19 86 ILE A N 1
ATOM 727 C CA . ILE A 1 86 ? -11.973 -6.414 12.666 1.00 96.19 86 ILE A CA 1
ATOM 728 C C . ILE A 1 86 ? -11.366 -7.424 13.645 1.00 96.19 86 ILE A C 1
ATOM 730 O O . ILE A 1 86 ? -11.598 -7.339 14.847 1.00 96.19 86 ILE A O 1
ATOM 734 N N . ARG A 1 87 ? -10.561 -8.373 13.151 1.00 96.00 87 ARG A N 1
ATOM 735 C CA . ARG A 1 87 ? -9.930 -9.415 13.980 1.00 96.00 87 ARG A CA 1
ATOM 736 C C . ARG A 1 87 ? -8.990 -8.839 15.039 1.00 96.00 87 ARG A C 1
ATOM 738 O O . ARG A 1 87 ? -8.865 -9.415 16.114 1.00 96.00 87 ARG A O 1
ATOM 745 N N . ALA A 1 88 ? -8.327 -7.729 14.727 1.00 95.38 88 ALA A N 1
ATOM 746 C CA . ALA A 1 88 ? -7.476 -7.005 15.663 1.00 95.38 88 ALA A CA 1
ATOM 747 C C . ALA A 1 88 ? -8.270 -6.138 16.662 1.00 95.38 88 ALA A C 1
ATOM 749 O O . ALA A 1 88 ? -7.668 -5.553 17.557 1.00 95.38 88 ALA A O 1
ATOM 750 N N . GLY A 1 89 ? -9.602 -6.080 16.541 1.00 96.38 89 GLY A N 1
ATOM 751 C CA . GLY A 1 89 ? -10.478 -5.339 17.448 1.00 96.38 89 GLY A CA 1
ATOM 752 C C . GLY A 1 89 ? -10.540 -3.838 17.173 1.00 96.38 89 GLY A C 1
ATOM 753 O O . GLY A 1 89 ? -10.932 -3.088 18.060 1.00 96.38 89 GLY A O 1
ATOM 754 N N . TYR A 1 90 ? -10.145 -3.385 15.979 1.00 96.19 90 TYR A N 1
ATOM 755 C CA . TYR A 1 90 ? -10.230 -1.970 15.628 1.00 96.19 90 TYR A CA 1
ATOM 756 C C . TYR A 1 90 ? -11.665 -1.551 15.292 1.00 96.19 90 TYR A C 1
ATOM 758 O O . TYR A 1 90 ? -12.420 -2.287 14.649 1.00 96.19 90 TYR A O 1
ATOM 766 N N . GLU A 1 91 ? -12.015 -0.325 15.677 1.00 95.00 91 GLU A N 1
ATOM 767 C CA . GLU A 1 91 ? -13.291 0.308 15.358 1.00 95.00 91 GLU A CA 1
ATOM 768 C C . GLU A 1 91 ? -13.142 1.285 14.194 1.00 95.00 91 GLU A C 1
ATOM 770 O O . GLU A 1 91 ? -12.112 1.928 14.015 1.00 95.00 91 GLU A O 1
ATOM 775 N N . TYR A 1 92 ? -14.189 1.408 13.381 1.00 93.38 92 TYR A N 1
ATOM 776 C CA . TYR A 1 92 ? -14.201 2.337 12.253 1.00 93.38 92 TYR A CA 1
ATOM 777 C C . TYR A 1 92 ? -14.649 3.738 12.703 1.00 93.38 92 TYR A C 1
ATOM 779 O O . TYR A 1 92 ? -15.711 4.224 12.317 1.00 93.38 92 TYR A O 1
ATOM 787 N N . ASP A 1 93 ? -13.844 4.357 13.564 1.00 94.88 93 ASP A N 1
ATOM 788 C CA . ASP A 1 93 ? -14.108 5.635 14.242 1.00 94.88 93 ASP A CA 1
ATOM 789 C C . ASP A 1 93 ? -13.489 6.859 13.533 1.00 94.88 93 ASP A C 1
ATOM 791 O O . ASP A 1 93 ? -13.701 7.999 13.946 1.00 94.88 93 ASP A O 1
ATOM 795 N N . TYR A 1 94 ? -12.760 6.626 12.436 1.00 94.12 94 TYR A N 1
ATOM 796 C CA . TYR A 1 94 ? -12.000 7.631 11.680 1.00 94.12 94 TYR A CA 1
ATOM 797 C C . TYR A 1 94 ? -10.882 8.318 12.488 1.00 94.12 94 TYR A C 1
ATOM 799 O O . TYR A 1 94 ? -10.440 9.416 12.126 1.00 94.12 94 TYR A O 1
ATOM 807 N N . VAL A 1 95 ? -10.389 7.673 13.549 1.00 94.88 95 VAL A N 1
ATOM 808 C CA . VAL A 1 95 ? -9.221 8.121 14.308 1.00 94.88 95 VAL A CA 1
ATOM 809 C C . VAL A 1 95 ? -7.954 7.564 13.658 1.00 94.88 95 VAL A C 1
ATOM 811 O O . VAL A 1 95 ? -7.723 6.362 13.587 1.00 94.88 95 VAL A O 1
ATOM 814 N N . PHE A 1 96 ? -7.101 8.467 13.185 1.00 94.69 96 PHE A N 1
ATOM 815 C CA . PHE A 1 96 ? -5.812 8.156 12.569 1.00 94.69 96 PHE A CA 1
ATOM 816 C C . PHE A 1 96 ? -4.649 8.617 13.461 1.00 94.69 96 PHE A C 1
ATOM 818 O O . PHE A 1 96 ? -4.812 9.464 14.346 1.00 94.69 96 PHE A O 1
ATOM 825 N N . ASP A 1 97 ? -3.433 8.154 13.174 1.00 93.62 97 ASP A N 1
ATOM 826 C CA . ASP A 1 97 ? -2.232 8.517 13.944 1.00 93.62 97 ASP A CA 1
ATOM 827 C C . ASP A 1 97 ? -2.067 10.041 14.094 1.00 93.62 97 ASP A C 1
ATOM 829 O O . ASP A 1 97 ? -1.795 10.565 15.178 1.00 93.62 97 ASP A O 1
ATOM 833 N N . TRP A 1 98 ? -2.315 10.795 13.018 1.00 93.44 98 TRP A N 1
ATOM 834 C CA . TRP A 1 98 ? -2.200 12.254 13.039 1.00 93.44 98 TRP A CA 1
ATOM 835 C C . TRP A 1 98 ? -3.329 12.959 13.798 1.00 93.44 98 TRP A C 1
ATOM 837 O O . TRP A 1 98 ? -3.135 14.100 14.222 1.00 93.44 98 TRP A O 1
ATOM 847 N N . THR A 1 99 ? -4.504 12.343 13.976 1.00 94.25 99 THR A N 1
ATOM 848 C CA . THR A 1 99 ? -5.577 12.949 14.784 1.00 94.25 99 THR A CA 1
ATOM 849 C C . THR A 1 99 ? -5.257 12.859 16.271 1.00 94.25 99 THR A C 1
ATOM 851 O O . THR A 1 99 ? -5.464 13.834 16.994 1.00 94.25 99 THR A O 1
ATOM 854 N N . ILE A 1 100 ? -4.646 11.753 16.706 1.00 92.00 100 ILE A N 1
ATOM 855 C CA . ILE A 1 100 ? -4.194 11.569 18.092 1.00 92.00 100 ILE A CA 1
ATOM 856 C C . ILE A 1 100 ? -3.079 12.568 18.420 1.00 92.00 100 ILE A C 1
ATOM 858 O O . ILE A 1 100 ? -3.153 13.270 19.430 1.00 92.00 100 ILE A O 1
ATOM 862 N N . LEU A 1 101 ? -2.085 12.700 17.533 1.00 90.19 101 LEU A N 1
ATOM 863 C CA . LEU A 1 101 ? -0.972 13.640 17.712 1.00 90.19 101 LEU A CA 1
ATOM 864 C C . LEU A 1 101 ? -1.451 15.092 17.864 1.00 90.19 101 LEU A C 1
ATOM 866 O O . LEU A 1 101 ? -0.973 15.812 18.741 1.00 90.19 101 LEU A O 1
ATOM 870 N N . LYS A 1 102 ? -2.419 15.526 17.045 1.00 89.81 102 LYS A N 1
ATOM 871 C CA . LYS A 1 102 ? -2.992 16.880 17.134 1.00 89.81 102 LYS A CA 1
ATOM 872 C C . LYS A 1 102 ? -3.740 17.102 18.446 1.00 89.81 102 LYS A C 1
ATOM 874 O O . LYS A 1 102 ? -3.561 18.145 19.071 1.00 89.81 102 LYS A O 1
ATOM 879 N N . PHE A 1 103 ? -4.535 16.123 18.877 1.00 90.44 103 PHE A N 1
ATOM 880 C CA . PHE A 1 103 ? -5.260 16.205 20.143 1.00 90.44 103 PHE A CA 1
ATOM 881 C C . PHE A 1 103 ? -4.299 16.314 21.335 1.00 90.44 103 PHE A C 1
ATOM 883 O O . PHE A 1 103 ? -4.447 17.202 22.172 1.00 90.44 103 PHE A O 1
ATOM 890 N N . GLN A 1 104 ? -3.251 15.486 21.373 1.00 89.31 104 GLN A N 1
ATOM 891 C CA . GLN A 1 104 ? -2.228 15.534 22.424 1.00 89.31 104 GLN A CA 1
ATOM 892 C C . GLN A 1 104 ? -1.503 16.889 22.475 1.00 89.31 104 GLN A C 1
ATOM 894 O O . GLN A 1 104 ? -1.292 17.429 23.561 1.00 89.31 104 GLN A O 1
ATOM 899 N N . GLN A 1 105 ? -1.165 17.471 21.318 1.00 88.06 105 GLN A N 1
ATOM 900 C CA . GLN A 1 105 ? -0.552 18.804 21.240 1.00 88.06 105 GLN A CA 1
ATOM 901 C C . GLN A 1 105 ? -1.479 19.898 21.783 1.00 88.06 105 GLN A C 1
ATOM 903 O O . GLN A 1 105 ? -1.030 20.767 22.531 1.00 88.06 105 GLN A O 1
ATOM 908 N N . GLN A 1 106 ? -2.772 19.838 21.452 1.00 87.25 106 GLN A N 1
ATOM 909 C CA . GLN A 1 106 ? -3.764 20.781 21.970 1.00 87.25 106 GLN A CA 1
ATOM 910 C C . GLN A 1 106 ? -3.893 20.670 23.492 1.00 87.25 106 GLN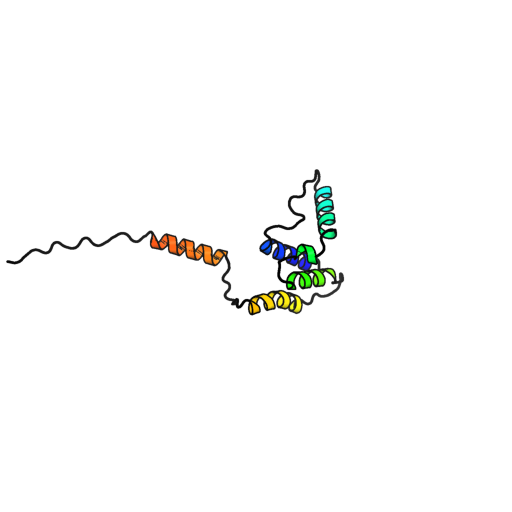 A C 1
ATOM 912 O O . GLN A 1 106 ? -3.741 21.678 24.184 1.00 87.25 106 GLN A O 1
ATOM 917 N N . VAL A 1 107 ? -4.056 19.455 24.027 1.00 88.31 107 VAL A N 1
ATOM 918 C CA . VAL A 1 107 ? -4.146 19.218 25.479 1.00 88.31 107 VAL A CA 1
ATOM 919 C C . VAL A 1 107 ? -2.890 19.711 26.210 1.00 88.31 107 VAL A C 1
ATOM 921 O O . VAL A 1 107 ? -3.004 20.381 27.237 1.00 88.31 107 VAL A O 1
ATOM 924 N N . ALA A 1 108 ? -1.696 19.453 25.664 1.00 86.81 108 ALA A N 1
ATOM 925 C CA . ALA A 1 108 ? -0.430 19.918 26.239 1.00 86.81 108 ALA A CA 1
ATOM 926 C C . ALA A 1 108 ? -0.267 21.450 26.196 1.00 86.81 108 ALA A C 1
ATOM 928 O O . ALA A 1 108 ? 0.347 22.036 27.087 1.00 86.81 108 ALA A O 1
ATOM 929 N N . SER A 1 109 ? -0.811 22.115 25.173 1.00 81.88 109 SER A N 1
ATOM 930 C CA . SER A 1 109 ? -0.790 23.580 25.081 1.00 81.88 109 SER A CA 1
ATOM 931 C C . SER A 1 109 ? -1.774 24.246 26.054 1.00 81.88 109 SER A C 1
ATOM 933 O O . SER A 1 109 ? -1.429 25.250 26.676 1.00 81.88 109 SER A O 1
ATOM 935 N N . SER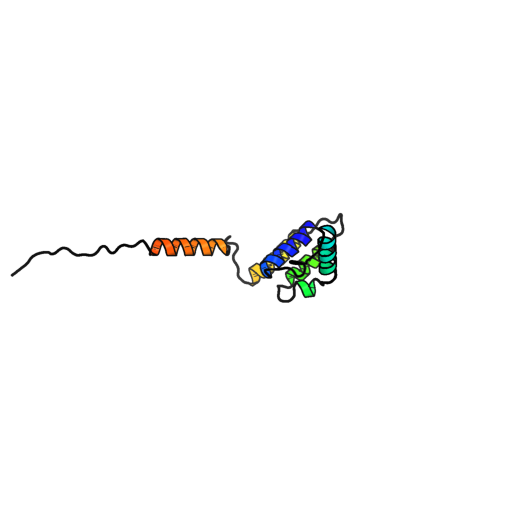 A 1 110 ? -2.957 23.657 26.262 1.00 75.31 110 SER A N 1
ATOM 936 C CA . SER A 1 110 ? -3.973 24.167 27.191 1.00 75.31 110 SER A CA 1
ATOM 937 C C . SER A 1 110 ? -3.603 23.968 28.663 1.00 75.31 110 SER A C 1
ATOM 939 O O . SER A 1 110 ? -3.931 24.815 29.492 1.00 75.31 110 SER A O 1
ATOM 941 N N . SER A 1 111 ? -2.888 22.894 29.014 1.00 64.56 111 SER A N 1
ATOM 942 C CA . SER A 1 111 ? -2.427 22.667 30.393 1.00 64.56 111 SER A CA 1
ATOM 943 C C . SER A 1 111 ? -1.339 23.650 30.841 1.00 64.56 111 SER A C 1
ATOM 945 O O . SER A 1 111 ? -1.177 23.879 32.038 1.00 64.56 111 SER A O 1
ATOM 947 N N . ARG A 1 112 ? -0.634 24.288 29.895 1.00 60.47 112 ARG A N 1
ATOM 948 C CA . ARG A 1 112 ? 0.406 25.296 30.162 1.00 60.47 112 ARG A CA 1
ATOM 949 C C . ARG A 1 112 ? -0.138 26.695 30.475 1.00 60.47 112 ARG A C 1
ATOM 951 O O . ARG A 1 112 ? 0.639 27.561 30.860 1.00 60.47 112 ARG A O 1
ATOM 958 N N . LEU A 1 113 ? -1.445 26.914 30.315 1.00 55.81 113 LEU A N 1
ATOM 959 C CA . LEU A 1 113 ? -2.114 28.213 30.457 1.00 55.81 113 LEU A CA 1
ATOM 960 C C . LEU A 1 113 ? -2.975 28.334 31.730 1.00 55.81 113 LEU A C 1
ATOM 962 O O . LEU A 1 113 ? -3.950 29.076 31.724 1.00 55.81 113 LEU A O 1
ATOM 966 N N . LYS A 1 114 ? -2.641 27.650 32.834 1.00 50.03 114 LYS A N 1
ATOM 967 C CA . LYS A 1 114 ? -3.217 27.977 34.154 1.00 50.03 114 LYS A CA 1
ATOM 968 C C . LYS A 1 114 ? -2.240 28.844 34.964 1.00 50.03 114 LYS A C 1
ATOM 970 O O . LYS A 1 114 ? -1.290 28.287 35.514 1.00 50.03 114 LYS A O 1
ATOM 975 N N . PRO A 1 115 ? -2.425 30.175 35.056 1.00 47.19 115 PRO A N 1
ATOM 976 C CA . PRO A 1 115 ? -1.759 30.983 36.068 1.00 47.19 115 PRO A CA 1
ATOM 977 C C . PRO A 1 115 ? -2.381 30.714 37.445 1.00 47.19 115 PRO A C 1
ATOM 979 O O . PRO A 1 115 ? -3.593 30.547 37.565 1.00 47.19 115 PRO A O 1
ATOM 982 N N . ASN A 1 116 ? -1.527 30.682 38.466 1.00 53.56 116 ASN A N 1
ATOM 983 C CA . ASN A 1 116 ? -1.881 30.708 39.884 1.00 53.56 116 ASN A CA 1
ATOM 984 C C . ASN A 1 116 ? -2.726 31.959 40.189 1.00 53.56 116 ASN A C 1
ATOM 986 O O . ASN A 1 116 ? -2.193 33.066 40.154 1.00 53.56 116 ASN A O 1
ATOM 990 N N . GLU A 1 117 ? -3.994 31.793 40.553 1.00 51.50 117 GLU A N 1
ATOM 991 C CA . GLU A 1 117 ? -4.733 32.797 41.325 1.00 51.50 117 GLU A CA 1
ATOM 992 C C . GLU A 1 117 ? -5.159 32.170 42.648 1.00 51.50 117 GLU A C 1
ATOM 994 O O . GLU A 1 117 ? -6.204 31.540 42.738 1.00 51.50 117 GLU A O 1
ATOM 999 N N . GLU A 1 118 ? -4.318 32.338 43.667 1.00 47.78 118 GLU A N 1
ATOM 1000 C CA . GLU A 1 118 ? -4.722 32.303 45.072 1.00 47.78 118 GLU A CA 1
ATOM 1001 C C . GLU A 1 118 ? -3.644 33.023 45.903 1.00 47.78 118 GLU A C 1
ATOM 1003 O O . GLU A 1 118 ? -2.671 32.436 46.367 1.00 47.78 118 GLU A O 1
ATOM 1008 N N . SER A 1 119 ? -3.799 34.337 46.077 1.00 41.56 119 SER A N 1
ATOM 1009 C CA . SER A 1 119 ? -3.266 35.038 47.248 1.00 41.56 119 SER A CA 1
ATOM 1010 C C . SER A 1 119 ? -4.459 35.625 47.989 1.00 41.56 119 SER A C 1
ATOM 1012 O O . SER A 1 119 ? -5.052 36.618 47.561 1.00 41.56 11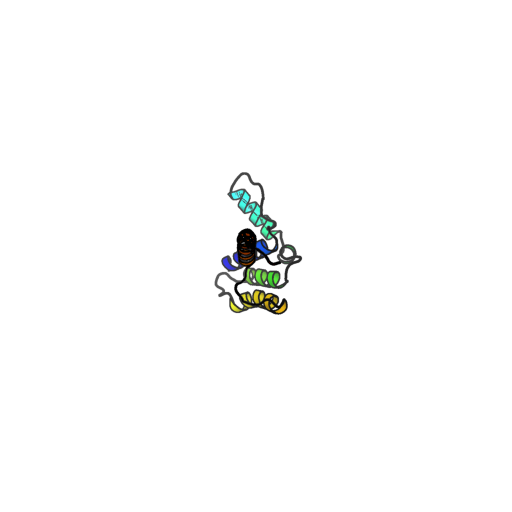9 SER A O 1
ATOM 1014 N N . GLY A 1 120 ? -4.856 34.903 49.036 1.00 44.75 120 GLY A N 1
ATOM 1015 C CA . GLY A 1 120 ? -5.997 35.185 49.887 1.00 44.75 120 GLY A CA 1
ATOM 1016 C C . GLY A 1 120 ? -5.937 36.561 50.541 1.00 44.75 120 GLY A C 1
ATOM 1017 O O . GLY A 1 120 ? -4.877 37.118 50.808 1.00 44.75 120 GLY A O 1
ATOM 1018 N N . LYS A 1 121 ? -7.138 37.083 50.768 1.00 42.72 121 LYS A N 1
ATOM 1019 C CA . LYS A 1 121 ? -7.454 38.311 51.487 1.00 42.72 121 LYS A CA 1
ATOM 1020 C C . LYS A 1 121 ? -6.905 38.247 52.917 1.00 42.72 121 LYS A C 1
ATOM 1022 O O . LYS A 1 121 ? -7.260 37.333 53.656 1.00 42.72 121 LYS A O 1
ATOM 1027 N N . ASP A 1 122 ? -6.126 39.248 53.316 1.00 42.69 122 ASP A N 1
ATOM 1028 C CA . ASP A 1 122 ? -5.899 39.565 54.727 1.00 42.69 122 ASP A CA 1
ATOM 1029 C C . ASP A 1 122 ? -7.201 40.135 55.315 1.00 42.69 122 ASP A C 1
ATOM 1031 O O . ASP A 1 122 ? -7.561 41.290 55.072 1.00 42.69 122 ASP A O 1
ATOM 1035 N N . GLU A 1 123 ? -7.929 39.315 56.073 1.00 44.12 123 GLU A N 1
ATOM 1036 C CA . GLU A 1 123 ? -9.060 39.742 56.898 1.00 44.12 123 GLU A CA 1
ATOM 1037 C C . GLU A 1 123 ? -8.606 39.849 58.363 1.00 44.12 123 GLU A C 1
ATOM 1039 O O . GLU A 1 123 ? -8.043 38.924 58.948 1.00 44.12 123 GLU A O 1
ATOM 1044 N N . LYS A 1 124 ? -8.793 41.046 58.921 1.00 45.62 124 LYS A N 1
ATOM 1045 C CA . LYS A 1 124 ? -8.367 41.497 60.250 1.00 45.62 124 LYS A CA 1
ATOM 1046 C C . LYS A 1 124 ? -9.297 40.986 61.365 1.00 45.62 124 LYS A C 1
ATOM 1048 O O . LYS A 1 124 ? -10.485 41.277 61.305 1.00 45.62 124 LYS A O 1
ATOM 1053 N N . THR A 1 125 ? -8.675 40.423 62.416 1.00 41.44 125 THR A N 1
ATOM 1054 C CA . THR A 1 125 ? -9.045 40.393 63.866 1.00 41.44 125 THR A CA 1
ATOM 1055 C C . THR A 1 125 ? -10.353 39.672 64.278 1.00 41.44 125 THR A C 1
ATOM 1057 O O . THR A 1 125 ? -11.291 39.652 63.490 1.00 41.44 125 THR A O 1
ATOM 1060 N N . PRO A 1 126 ? -10.476 39.054 65.487 1.00 53.97 126 PRO A N 1
ATOM 1061 C CA . PRO A 1 126 ? -10.312 39.638 66.847 1.00 53.97 126 PRO A CA 1
ATOM 1062 C C . PRO A 1 126 ? -9.367 38.798 67.762 1.00 53.97 126 PRO A C 1
ATOM 1064 O O . PRO A 1 126 ? -9.013 37.681 67.400 1.00 53.97 126 PRO A O 1
ATOM 1067 N N . ALA A 1 127 ? -8.828 39.272 68.895 1.00 41.41 127 ALA A N 1
ATOM 1068 C CA . ALA A 1 127 ? -9.462 39.825 70.102 1.00 41.41 127 ALA A CA 1
ATOM 1069 C C . ALA A 1 127 ? -8.557 40.823 70.849 1.00 41.41 127 ALA A C 1
ATOM 1071 O O . ALA A 1 127 ? -7.318 40.722 70.697 1.00 41.41 127 ALA A O 1
#

Organism: NCBI:txid1461544

Foldseek 3Di:
DVVQLVVLVVVLCVVVVDFPLPPDDDPDPVVSVVSSVVRVVVQQLCNRQPPHPCLSSVSNVLVVPDDPPDDDPPVSNVCSVVVVCVVVVHDPPPDDPVNVVVVVVVVVVVVVPDDDPDDDDDDDDDD

Sequence (127 aa):
RDDLESLGYVLLYFLRGSLPWQGLKAATKKQKYEKISERKMATPIEVLCKEFPKEFVSYLHYCRCLRFDDKPDYNYLRNLLREPFIRAGYEYDYVFDWTILKFQQQVASSSRLKPNEESGKDEKTPA

Radius of gyration: 26.64 Å; chains: 1; bounding box: 38×55×90 Å

Secondary structure (DSSP, 8-state):
-HHHHHHHHHHHHHHHSS-TTTT---SSHHHHHHHHHHHHHTS-HHHHTTTS-HHHHHHHHHHHH--SSPPP-HHHHHHHHHHHHHHTT---S---HHHHHHHHHHHHHHHTT--------------